Protein AF-A0A7D5G3C3-F1 (afdb_monomer_lite)

Organism: Klebsiella pneumoniae (NCBI:txid573)

Foldseek 3Di:
DDDDQVVCVVVVHDHDQPDPCRVVVVVVVVVLVVCLVPDDPVVVVSNPDDDDD

Structure (mmCIF, N/CA/C/O backbone):
data_AF-A0A7D5G3C3-F1
#
_entry.id   AF-A0A7D5G3C3-F1
#
loop_
_atom_site.group_PDB
_atom_site.id
_atom_site.type_symbol
_atom_site.label_atom_id
_atom_site.label_alt_id
_atom_site.label_comp_id
_atom_site.label_asym_id
_atom_site.label_entity_id
_atom_site.label_seq_id
_atom_site.pdbx_PDB_ins_code
_atom_site.Cartn_x
_atom_site.Cartn_y
_atom_site.Cartn_z
_atom_site.occupancy
_atom_site.B_iso_or_equiv
_atom_site.auth_seq_id
_atom_site.auth_comp_id
_atom_site.auth_asym_id
_atom_site.auth_atom_id
_atom_site.pdbx_PDB_model_num
ATOM 1 N N . MET A 1 1 ? -8.504 -4.463 28.128 1.00 55.62 1 MET A N 1
ATOM 2 C CA . MET A 1 1 ? -7.537 -3.854 27.186 1.00 55.62 1 MET A CA 1
ATOM 3 C C . MET A 1 1 ? -8.306 -3.349 25.975 1.00 55.62 1 MET A C 1
ATOM 5 O O . MET A 1 1 ? -9.175 -4.075 25.507 1.00 55.62 1 MET A O 1
ATOM 9 N N . ASN A 1 2 ? -8.043 -2.127 25.500 1.00 83.44 2 ASN A N 1
ATOM 10 C CA . ASN A 1 2 ? -8.587 -1.655 24.220 1.00 83.44 2 ASN A CA 1
ATOM 11 C C . ASN A 1 2 ? -7.756 -2.241 23.070 1.00 83.44 2 ASN A C 1
ATOM 13 O O . ASN A 1 2 ? -6.533 -2.240 23.157 1.00 83.44 2 ASN A O 1
ATOM 17 N N . MET A 1 3 ? -8.414 -2.731 22.014 1.00 93.19 3 MET A N 1
ATOM 18 C CA . MET A 1 3 ? -7.740 -3.224 20.804 1.00 93.19 3 MET A CA 1
ATOM 19 C C . MET A 1 3 ? -7.021 -2.079 20.081 1.00 93.19 3 MET A C 1
ATOM 21 O O . MET A 1 3 ? -7.620 -1.016 19.880 1.00 93.19 3 MET A O 1
ATOM 25 N N . SER A 1 4 ? -5.796 -2.330 19.625 1.00 97.06 4 SER A N 1
ATOM 26 C CA . SER A 1 4 ? -5.091 -1.474 18.662 1.00 97.06 4 SER A CA 1
ATOM 27 C C . SER A 1 4 ? -5.837 -1.402 17.322 1.00 97.06 4 SER A C 1
ATOM 29 O O . SER A 1 4 ? -6.681 -2.250 17.003 1.00 97.06 4 SER A O 1
ATOM 31 N N . MET A 1 5 ? -5.532 -0.399 16.500 1.00 98.19 5 MET A N 1
ATOM 32 C CA . MET A 1 5 ? -6.065 -0.294 15.140 1.00 98.19 5 MET A CA 1
ATOM 33 C C . MET A 1 5 ? -5.576 -1.449 14.269 1.00 98.19 5 MET A C 1
ATOM 35 O O . MET A 1 5 ? -6.369 -2.026 13.527 1.00 98.19 5 MET A O 1
ATOM 39 N N . THR A 1 6 ? -4.321 -1.874 14.426 1.00 97.88 6 THR A N 1
ATOM 40 C CA . THR A 1 6 ? -3.785 -3.058 13.739 1.00 97.88 6 THR A CA 1
ATOM 41 C C . THR A 1 6 ? -4.579 -4.330 14.068 1.00 97.88 6 THR A C 1
ATOM 43 O O . THR A 1 6 ? -4.884 -5.123 13.175 1.00 97.88 6 THR A O 1
ATOM 46 N N . GLU A 1 7 ? -4.969 -4.535 15.328 1.00 98.31 7 GLU A N 1
ATOM 47 C CA . GLU A 1 7 ? -5.813 -5.673 15.723 1.00 98.31 7 GLU A CA 1
ATOM 48 C C . GLU A 1 7 ? -7.249 -5.543 15.207 1.00 98.31 7 GLU A C 1
ATOM 50 O O . GLU A 1 7 ? -7.845 -6.545 14.813 1.00 98.31 7 GLU A O 1
ATOM 55 N N . LYS A 1 8 ? -7.810 -4.327 15.159 1.00 98.25 8 LYS A N 1
ATOM 56 C CA . LYS A 1 8 ? -9.131 -4.079 14.556 1.00 98.25 8 LYS A CA 1
ATOM 57 C C . LYS A 1 8 ? -9.155 -4.437 13.073 1.00 98.25 8 LYS A C 1
ATOM 59 O O . LYS A 1 8 ? -10.099 -5.100 12.654 1.00 98.25 8 LYS A O 1
ATOM 64 N N . ILE A 1 9 ? -8.111 -4.077 12.320 1.00 98.06 9 ILE A N 1
ATOM 65 C CA . ILE A 1 9 ? -7.954 -4.458 10.908 1.00 98.06 9 ILE A CA 1
ATOM 66 C C . ILE A 1 9 ? -7.939 -5.985 10.776 1.00 98.06 9 ILE A C 1
ATOM 68 O O . ILE A 1 9 ? -8.739 -6.541 10.027 1.00 98.06 9 ILE A O 1
ATOM 72 N N . LYS A 1 10 ? -7.088 -6.677 11.551 1.00 98.25 10 LYS A N 1
ATOM 73 C CA . LYS A 1 10 ? -7.000 -8.152 11.536 1.00 98.25 10 LYS A CA 1
ATOM 74 C C . LYS A 1 10 ? -8.322 -8.834 11.899 1.00 98.25 10 LYS A C 1
ATOM 76 O O . LYS A 1 10 ? -8.606 -9.912 11.393 1.00 98.25 10 LYS A O 1
ATOM 81 N N . ALA A 1 11 ? -9.117 -8.212 12.765 1.00 98.06 11 ALA A N 1
ATOM 82 C CA . ALA A 1 11 ? -10.412 -8.717 13.207 1.00 98.06 11 ALA A CA 1
ATOM 83 C C . ALA A 1 11 ? -11.604 -8.256 12.340 1.00 98.06 11 ALA A C 1
ATOM 85 O O . ALA A 1 11 ? -12.743 -8.547 12.701 1.00 98.06 11 ALA A O 1
ATOM 86 N N . GLY A 1 12 ? -11.382 -7.508 11.249 1.00 97.62 12 GLY A N 1
ATOM 87 C CA . GLY A 1 12 ? -12.450 -7.021 10.363 1.00 97.62 12 GLY A CA 1
ATOM 88 C C . GLY A 1 12 ? -13.372 -5.958 10.979 1.00 97.62 12 GLY A C 1
ATOM 89 O O . GLY A 1 12 ? -14.522 -5.823 10.569 1.00 97.62 12 GLY A O 1
ATOM 90 N N . LYS A 1 13 ? -12.902 -5.214 11.987 1.00 98.19 13 LYS A N 1
ATOM 91 C CA . LYS A 1 13 ? -13.666 -4.151 12.665 1.00 98.19 13 LYS A CA 1
ATOM 92 C C . LYS A 1 13 ? -13.389 -2.782 12.043 1.00 98.19 13 LYS A C 1
ATOM 94 O O . LYS A 1 13 ? -12.324 -2.559 11.478 1.00 98.19 13 LYS A O 1
ATOM 99 N N . LEU A 1 14 ? -14.312 -1.833 12.232 1.00 97.88 14 LEU A N 1
ATOM 100 C CA . LEU A 1 14 ? -14.092 -0.425 11.877 1.00 97.88 14 LEU A CA 1
ATOM 101 C C . LEU A 1 14 ? -12.848 0.139 12.590 1.00 97.88 14 LEU A C 1
ATOM 103 O O . LEU A 1 14 ? -12.649 -0.090 13.789 1.00 97.88 14 LEU A O 1
ATOM 107 N N . PHE A 1 15 ? -12.035 0.899 11.859 1.00 98.12 15 PHE A N 1
ATOM 108 C CA . PHE A 1 15 ? -10.767 1.470 12.320 1.00 98.12 15 PHE A CA 1
ATOM 109 C C . PHE A 1 15 ? -10.488 2.822 11.642 1.00 98.12 15 PHE A C 1
ATOM 111 O O . PHE A 1 15 ? -11.160 3.196 10.683 1.00 98.12 15 PHE A O 1
ATOM 118 N N . THR A 1 16 ? -9.478 3.537 12.137 1.00 97.81 16 THR A N 1
ATOM 119 C CA . THR A 1 16 ? -8.837 4.674 11.458 1.00 97.81 16 THR A CA 1
ATOM 120 C C . THR A 1 16 ? -7.325 4.447 11.455 1.00 97.81 16 THR A C 1
ATOM 122 O O . THR A 1 16 ? -6.809 3.728 12.309 1.00 97.81 16 THR A O 1
ATOM 125 N N . ASP A 1 17 ? -6.602 5.007 10.487 1.00 98.31 17 ASP A N 1
ATOM 126 C CA . ASP A 1 17 ? -5.208 4.638 10.196 1.00 98.31 17 ASP A CA 1
ATOM 127 C C . ASP A 1 17 ? -4.230 5.822 10.255 1.00 98.31 17 ASP A C 1
ATOM 129 O O . ASP A 1 17 ? -3.243 5.869 9.519 1.00 98.31 17 ASP A O 1
ATOM 133 N N . MET A 1 18 ? -4.502 6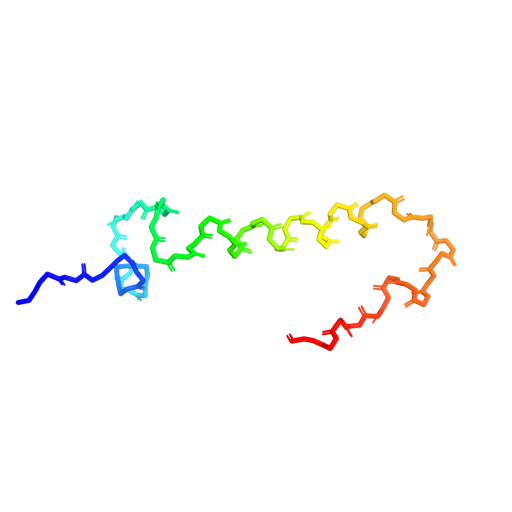.779 11.145 1.00 98.38 18 MET A N 1
ATOM 134 C CA . MET A 1 18 ? -3.659 7.958 11.399 1.00 98.38 18 MET A CA 1
ATOM 135 C C . MET A 1 18 ? -2.726 7.780 12.610 1.00 98.38 18 MET A C 1
ATOM 137 O O . MET A 1 18 ? -2.263 8.754 13.194 1.00 98.38 18 MET A O 1
ATOM 141 N N . CYS A 1 19 ?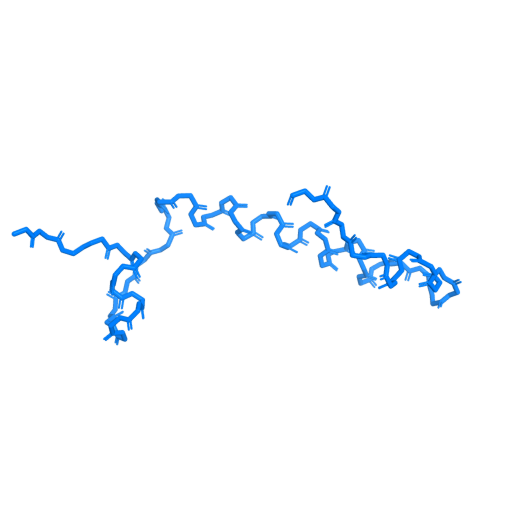 -2.466 6.535 13.012 1.00 97.56 19 CYS A N 1
ATOM 142 C CA . CYS A 1 19 ? -1.598 6.165 14.130 1.00 97.56 19 CYS A CA 1
ATOM 143 C C . CYS A 1 19 ? -0.825 4.867 13.817 1.00 97.56 19 CYS A C 1
ATOM 145 O O . CYS A 1 19 ? -0.909 4.340 12.707 1.00 97.56 19 CYS A O 1
ATOM 147 N N . GLU A 1 20 ? -0.056 4.351 14.785 1.00 98.00 20 GLU A N 1
ATOM 148 C CA . GLU A 1 20 ? 0.623 3.038 14.709 1.00 98.00 20 GLU A CA 1
ATOM 149 C C . GLU A 1 20 ? 1.600 2.877 13.525 1.00 98.00 20 GLU A C 1
ATOM 151 O O . GLU A 1 20 ? 1.864 1.768 13.049 1.00 98.00 20 GLU A O 1
ATOM 156 N N . GLY A 1 21 ? 2.142 3.989 13.021 1.00 98.19 21 GLY A N 1
ATOM 157 C CA . GLY A 1 21 ? 3.040 3.983 11.866 1.00 98.19 21 GLY A CA 1
ATOM 158 C C . GLY A 1 21 ? 2.345 3.657 10.533 1.00 98.19 21 GLY A C 1
ATOM 159 O O . GLY A 1 21 ? 3.014 3.375 9.536 1.00 98.19 21 GLY A O 1
ATOM 160 N N . LEU A 1 22 ? 1.007 3.583 10.505 1.00 98.31 22 LEU A N 1
ATOM 161 C CA . LEU A 1 22 ? 0.242 3.237 9.305 1.00 98.31 22 LEU A CA 1
ATOM 162 C C . LEU A 1 22 ? 0.361 4.310 8.206 1.00 98.31 22 LEU A C 1
ATOM 164 O O . LEU A 1 22 ? 0.574 3.920 7.053 1.00 98.31 22 LEU A O 1
ATOM 168 N N . PRO A 1 23 ? 0.318 5.628 8.504 1.00 98.69 23 PRO A N 1
ATOM 169 C CA . PRO A 1 23 ? 0.560 6.662 7.498 1.00 98.69 23 PRO A CA 1
ATOM 170 C C . PRO A 1 23 ? 1.930 6.549 6.825 1.00 98.69 23 PRO A C 1
ATOM 172 O O . PRO A 1 23 ? 2.025 6.636 5.601 1.00 98.69 23 PRO A O 1
ATOM 175 N N . GLU A 1 24 ? 2.982 6.294 7.596 1.00 98.31 24 GLU A N 1
ATOM 176 C CA . GLU A 1 24 ? 4.360 6.184 7.118 1.00 98.31 24 GLU A CA 1
ATOM 177 C C . GLU A 1 24 ? 4.536 4.934 6.249 1.00 98.31 24 GLU A C 1
ATOM 179 O O . GLU A 1 24 ? 5.176 4.988 5.196 1.00 98.31 24 GLU A O 1
ATOM 184 N N . LYS A 1 25 ? 3.889 3.819 6.621 1.00 97.88 25 LYS A N 1
ATOM 185 C CA . LYS A 1 25 ? 3.812 2.615 5.776 1.00 97.88 25 LYS A CA 1
ATOM 186 C C . LYS A 1 25 ? 3.135 2.910 4.435 1.00 97.88 25 LYS A C 1
ATOM 188 O O . LYS A 1 25 ? 3.645 2.475 3.400 1.00 97.88 25 LYS A O 1
ATOM 193 N N . ARG A 1 26 ? 2.029 3.673 4.426 1.00 98.19 26 ARG A N 1
ATOM 194 C CA . ARG A 1 26 ? 1.375 4.105 3.174 1.00 98.19 26 ARG A CA 1
ATOM 195 C C . ARG A 1 26 ? 2.298 4.988 2.344 1.00 98.19 26 ARG A C 1
ATOM 197 O O . ARG A 1 26 ? 2.367 4.792 1.135 1.00 98.19 26 ARG A O 1
ATOM 204 N N . LEU A 1 27 ? 2.993 5.937 2.970 1.00 98.31 27 LEU A N 1
ATOM 205 C CA . LEU A 1 27 ? 3.912 6.836 2.277 1.00 98.31 27 LEU A CA 1
ATOM 206 C C . LEU A 1 27 ? 5.035 6.050 1.595 1.00 98.31 27 LEU A C 1
ATOM 208 O O . LEU A 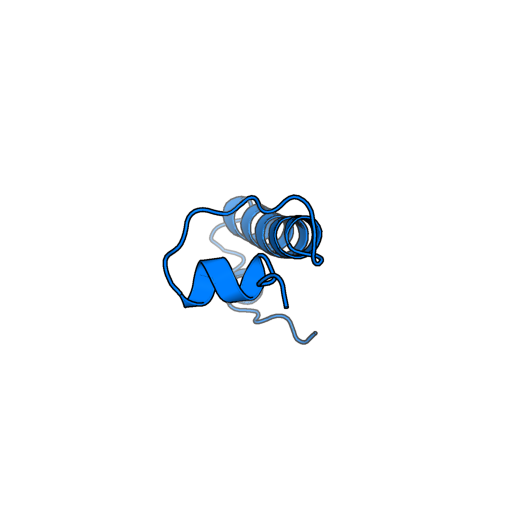1 27 ? 5.213 6.196 0.391 1.00 98.31 27 LEU A O 1
ATOM 212 N N . ARG A 1 28 ? 5.708 5.146 2.319 1.00 97.00 28 ARG A N 1
ATOM 213 C CA . ARG A 1 28 ? 6.762 4.283 1.757 1.00 97.00 28 ARG A CA 1
ATOM 214 C C . ARG A 1 28 ? 6.264 3.504 0.539 1.00 97.00 28 ARG A C 1
ATOM 216 O O . ARG A 1 28 ? 6.911 3.515 -0.502 1.00 97.00 28 ARG A O 1
ATOM 223 N N . GLY A 1 29 ? 5.098 2.863 0.651 1.00 95.62 29 GLY A N 1
ATOM 224 C CA . GLY A 1 29 ? 4.507 2.118 -0.462 1.00 95.62 29 GLY A CA 1
ATOM 225 C C . GLY A 1 29 ? 4.143 3.010 -1.652 1.00 95.62 29 GLY A C 1
ATOM 226 O O . GLY A 1 29 ? 4.420 2.657 -2.797 1.00 95.62 29 GLY A O 1
ATOM 227 N N . LYS A 1 30 ? 3.565 4.192 -1.399 1.00 97.75 30 LYS A N 1
ATOM 228 C CA . LYS A 1 30 ? 3.173 5.131 -2.459 1.00 97.75 30 LYS A CA 1
ATOM 229 C C . LYS A 1 30 ? 4.361 5.784 -3.159 1.00 97.75 30 LYS A C 1
ATOM 231 O O . LYS A 1 30 ? 4.237 6.067 -4.346 1.00 97.75 30 LYS A O 1
ATOM 236 N N . THR A 1 31 ? 5.489 5.980 -2.481 1.00 96.69 31 THR A N 1
ATOM 237 C CA . THR A 1 31 ? 6.729 6.447 -3.119 1.00 96.69 31 THR A CA 1
ATOM 238 C C . THR A 1 31 ? 7.209 5.441 -4.163 1.00 96.69 31 THR A C 1
ATOM 240 O O . THR A 1 31 ? 7.356 5.805 -5.327 1.00 96.69 31 THR A O 1
ATOM 243 N N . LEU A 1 32 ? 7.327 4.161 -3.792 1.00 94.94 32 LEU A N 1
ATOM 244 C CA . LEU A 1 32 ? 7.732 3.097 -4.722 1.00 94.94 32 LEU A CA 1
ATOM 245 C C . LEU A 1 32 ? 6.732 2.926 -5.870 1.00 94.94 32 LEU A C 1
ATOM 247 O O . LEU A 1 32 ? 7.117 2.803 -7.029 1.00 94.94 32 LEU A O 1
ATOM 251 N N . MET A 1 33 ? 5.434 2.977 -5.560 1.00 96.62 33 MET A N 1
ATOM 252 C CA . MET A 1 33 ? 4.376 2.962 -6.571 1.00 96.62 33 MET A CA 1
ATOM 253 C C . MET A 1 33 ? 4.529 4.125 -7.559 1.00 96.62 33 MET A C 1
ATOM 255 O O . MET A 1 33 ? 4.383 3.932 -8.763 1.00 96.62 33 MET A O 1
ATOM 259 N N . ASN A 1 34 ? 4.812 5.335 -7.070 1.00 97.94 34 ASN A N 1
ATOM 260 C CA . ASN A 1 34 ? 4.973 6.507 -7.920 1.00 97.94 34 ASN A CA 1
ATOM 261 C C . ASN A 1 34 ? 6.187 6.375 -8.847 1.00 97.94 34 ASN A C 1
ATOM 263 O O . ASN A 1 34 ? 6.064 6.649 -10.040 1.00 97.94 34 ASN A O 1
ATOM 267 N N . GLU A 1 35 ? 7.325 5.932 -8.312 1.00 96.00 35 GLU A N 1
ATOM 268 C CA . GLU A 1 35 ? 8.544 5.670 -9.085 1.00 96.00 35 GLU A CA 1
ATOM 269 C C . GLU A 1 35 ? 8.311 4.617 -10.172 1.00 96.00 35 GLU A C 1
ATOM 271 O O . GLU A 1 35 ? 8.700 4.817 -11.322 1.00 96.00 35 GLU A O 1
ATOM 276 N N . PHE A 1 36 ? 7.618 3.527 -9.836 1.00 96.19 36 PHE A N 1
ATOM 277 C CA . PHE A 1 36 ? 7.267 2.483 -10.793 1.00 96.19 36 PHE A CA 1
ATOM 278 C C . PHE A 1 36 ? 6.337 3.008 -11.893 1.00 96.19 36 PHE A C 1
ATOM 280 O O . PHE A 1 36 ? 6.626 2.840 -13.077 1.00 96.19 36 PHE A O 1
ATOM 287 N N . ASN A 1 37 ? 5.248 3.688 -11.522 1.00 97.44 37 ASN A N 1
ATOM 288 C CA . ASN A 1 37 ? 4.243 4.178 -12.470 1.00 97.44 37 ASN A CA 1
ATOM 289 C C . ASN A 1 37 ? 4.814 5.182 -13.480 1.00 97.44 37 ASN A C 1
ATOM 291 O O . ASN A 1 37 ? 4.372 5.202 -14.626 1.00 97.44 37 ASN A O 1
ATOM 295 N N . HIS A 1 38 ? 5.794 5.988 -13.065 1.00 97.75 38 HIS A N 1
ATOM 296 C CA . HIS A 1 38 ? 6.423 7.008 -13.910 1.00 97.75 38 HIS A CA 1
ATOM 297 C C . HIS A 1 38 ? 7.749 6.563 -14.539 1.00 97.75 38 HIS A C 1
ATOM 299 O O . HIS A 1 38 ? 8.383 7.347 -15.242 1.00 97.75 38 HIS A O 1
ATOM 305 N N . SER A 1 39 ? 8.184 5.323 -14.310 1.00 97.06 39 SER A N 1
ATOM 306 C CA . SER A 1 39 ? 9.351 4.768 -15.001 1.00 97.06 39 SER A CA 1
ATOM 307 C C . SER A 1 39 ? 9.070 4.584 -16.496 1.00 97.06 39 SER A C 1
ATOM 309 O O . SER A 1 39 ? 7.943 4.273 -16.897 1.00 97.06 39 SER A O 1
ATOM 311 N N . HIS A 1 40 ? 10.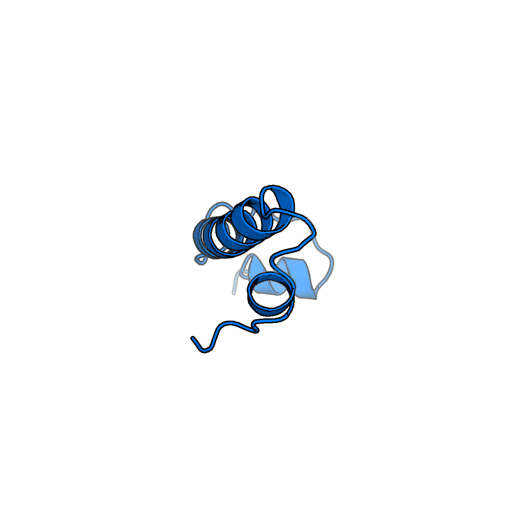090 4.728 -17.338 1.00 97.75 40 HIS A N 1
ATOM 312 C CA . HIS A 1 40 ? 9.956 4.453 -18.767 1.00 97.75 40 HIS A CA 1
ATOM 313 C C . HIS A 1 40 ? 9.732 2.940 -18.991 1.00 97.75 40 HIS A C 1
ATOM 315 O O . HIS A 1 40 ? 10.311 2.129 -18.265 1.00 97.75 40 HIS A O 1
ATOM 321 N N . PRO A 1 41 ? 8.931 2.506 -19.986 1.00 97.50 41 PRO A N 1
ATOM 322 C CA . PRO A 1 41 ? 8.683 1.080 -20.226 1.00 97.50 41 PRO A CA 1
ATOM 323 C C . PRO A 1 41 ? 9.944 0.242 -20.483 1.00 97.50 41 PRO A C 1
ATOM 325 O O . PRO A 1 41 ? 9.938 -0.956 -20.223 1.00 97.50 41 PRO A O 1
ATOM 328 N N . SER A 1 42 ? 11.021 0.864 -20.975 1.00 97.69 42 SER A N 1
ATOM 329 C CA . SER A 1 42 ? 12.311 0.196 -21.195 1.00 97.69 42 SER A CA 1
ATOM 330 C C . SER A 1 42 ? 13.184 0.081 -19.944 1.00 97.69 42 SER A C 1
ATOM 332 O O . SER A 1 42 ? 14.218 -0.571 -20.015 1.00 97.69 42 SER A O 1
ATOM 334 N N . GLU A 1 43 ? 12.825 0.705 -18.816 1.00 96.31 43 GLU A N 1
ATOM 335 C CA . GLU A 1 43 ? 13.543 0.548 -17.540 1.00 96.31 43 GLU A CA 1
ATOM 336 C C . GLU A 1 43 ? 13.167 -0.797 -16.885 1.00 96.31 43 GLU A C 1
ATOM 338 O O . GLU A 1 43 ? 12.660 -0.842 -15.761 1.00 96.31 43 GLU A O 1
ATOM 343 N N . VAL A 1 44 ? 13.363 -1.905 -17.609 1.00 95.56 44 VAL A N 1
ATOM 344 C CA . VAL A 1 44 ? 12.928 -3.249 -17.200 1.00 95.56 44 VAL A CA 1
ATOM 345 C C . VAL A 1 44 ? 13.563 -3.627 -15.868 1.00 95.56 44 VAL A C 1
ATOM 347 O O . VAL A 1 44 ? 12.840 -4.003 -14.949 1.00 95.56 44 VAL A O 1
ATOM 350 N N . GLU A 1 45 ? 14.877 -3.445 -15.722 1.00 93.81 45 GLU A N 1
ATOM 351 C CA . GLU A 1 45 ? 15.638 -3.790 -14.517 1.00 93.81 45 GLU A CA 1
ATOM 352 C C . GLU A 1 45 ? 15.128 -3.029 -13.289 1.00 93.81 45 GLU A C 1
ATOM 354 O O . GLU A 1 45 ? 14.920 -3.612 -12.227 1.00 93.81 45 GLU A O 1
ATOM 359 N N . LYS A 1 46 ? 14.851 -1.732 -13.447 1.00 91.69 46 LYS A N 1
ATOM 360 C CA . LYS A 1 46 ? 14.306 -0.878 -12.383 1.00 91.69 46 LYS A CA 1
ATOM 361 C C . LYS A 1 46 ? 12.891 -1.297 -11.984 1.00 91.69 46 LYS A C 1
ATOM 363 O O . LYS A 1 46 ? 12.540 -1.215 -10.813 1.00 91.69 46 LYS A O 1
ATOM 368 N N . ARG A 1 47 ? 12.085 -1.765 -12.944 1.00 94.19 47 ARG A N 1
A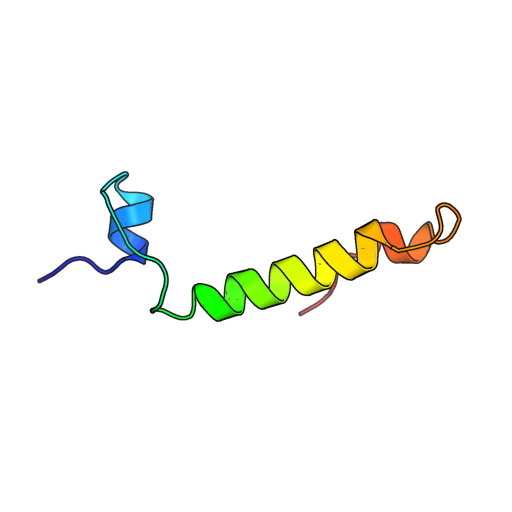TOM 369 C CA . ARG A 1 47 ? 10.717 -2.253 -12.712 1.00 94.19 47 ARG A CA 1
ATOM 370 C C . ARG A 1 47 ? 10.668 -3.624 -12.031 1.00 94.19 47 ARG A C 1
ATOM 372 O O . ARG A 1 47 ? 9.682 -3.898 -11.352 1.00 94.19 47 ARG A O 1
ATOM 379 N N . VAL A 1 48 ? 11.689 -4.473 -12.189 1.00 91.38 48 VAL A N 1
ATOM 380 C CA . VAL A 1 48 ? 11.778 -5.781 -11.500 1.00 91.38 48 VAL A CA 1
ATOM 381 C C . VAL A 1 48 ? 12.591 -5.747 -10.208 1.00 91.38 48 VAL A C 1
ATOM 383 O O . VAL A 1 48 ? 12.585 -6.727 -9.464 1.00 91.38 48 VAL A O 1
ATOM 386 N N . MET A 1 49 ? 13.291 -4.648 -9.918 1.00 80.88 49 MET A N 1
ATOM 387 C CA . MET A 1 49 ? 14.104 -4.548 -8.713 1.00 80.88 49 MET A CA 1
ATOM 388 C C . MET A 1 49 ? 13.219 -4.603 -7.462 1.00 80.88 49 MET A C 1
ATOM 390 O O . MET A 1 49 ? 12.506 -3.654 -7.143 1.00 80.88 49 MET A O 1
ATOM 394 N N . THR A 1 50 ? 13.301 -5.706 -6.716 1.00 69.25 50 THR A N 1
ATOM 395 C CA . THR A 1 50 ? 12.757 -5.781 -5.357 1.00 69.25 50 THR A CA 1
ATOM 396 C C . THR A 1 50 ? 13.681 -5.017 -4.420 1.00 69.25 50 THR A C 1
ATOM 398 O O . THR A 1 50 ? 14.851 -5.392 -4.292 1.00 69.25 50 THR A O 1
ATOM 401 N N . PRO A 1 51 ? 13.207 -3.966 -3.743 1.00 67.62 51 PRO A N 1
ATOM 402 C CA . PRO A 1 51 ? 14.080 -3.226 -2.858 1.00 67.62 51 PRO A CA 1
ATOM 403 C C . PRO A 1 51 ? 14.476 -4.035 -1.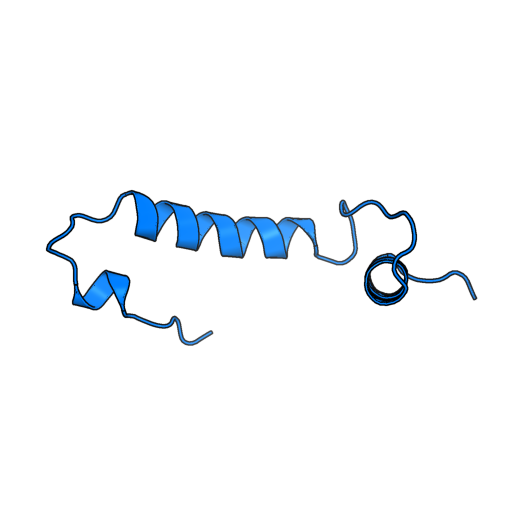613 1.00 67.62 51 PRO A C 1
ATOM 405 O O . PRO A 1 51 ? 13.620 -4.600 -0.932 1.00 67.62 51 PRO A O 1
ATOM 408 N N . THR A 1 52 ? 15.770 -4.069 -1.293 1.00 63.66 52 THR A N 1
ATOM 409 C CA . THR A 1 52 ? 16.308 -4.742 -0.103 1.00 63.66 52 THR A CA 1
ATOM 410 C C . THR A 1 52 ? 16.365 -3.759 1.067 1.00 63.66 52 THR A C 1
ATOM 412 O O . THR A 1 52 ? 17.393 -3.122 1.296 1.00 63.66 52 THR A O 1
ATOM 415 N N . TYR A 1 53 ? 15.256 -3.591 1.785 1.00 59.59 53 TYR A N 1
ATOM 416 C CA . TYR A 1 53 ? 15.247 -2.886 3.072 1.00 59.59 53 TYR A CA 1
ATOM 417 C C . TYR A 1 53 ? 14.285 -3.498 4.073 1.00 59.59 53 TYR A C 1
ATOM 419 O O . TYR A 1 53 ? 13.075 -3.582 3.741 1.00 59.59 53 TYR A O 1
#

Radius of gyration: 16.05 Å; chains: 1; bounding box: 30×17×48 Å

Secondary structure (DSSP, 8-state):
-PPPHHHHHHTT-----SSTTHHHHHHHHHHHHHHHHTS-TT-HHHHH-----

pLDDT: mean 93.28, std 10.37, range [55.62, 98.69]

Sequence (53 aa):
MNMSMTEKIKAGKLFTDMCEGLPEKRLRGKTLMNEFNHSHPSEVEKRVMTPTY

InterPro domains:
  IPR024688 Maltose/galactoside acetyltransferase domain [PF12464] (8-47)